Protein AF-A0A556UXN4-F1 (afdb_monomer_lite)

Secondary structure (DSSP, 8-state):
----PPP-----------------------------------HHHHHHHHTT-----HHHHHHHHHHHHHHHHHHHHHHHHHHHHHHHHHHHHHHHHHHHHHHHHHHHHHHHHHHHHHHHHHHHHHHHHHHHH--

Organism: Bagarius yarrelli (NCBI:txid175774)

Structure (mmCIF, N/CA/C/O backbone):
data_AF-A0A556UXN4-F1
#
_entry.id   AF-A0A556UXN4-F1
#
loop_
_atom_site.group_PDB
_atom_site.id
_atom_site.type_symbol
_atom_site.label_atom_id
_atom_site.label_alt_id
_atom_site.label_comp_id
_atom_site.label_asym_id
_atom_site.label_entity_id
_atom_site.label_seq_id
_atom_site.pdbx_PDB_ins_code
_atom_site.Cartn_x
_atom_site.Cartn_y
_atom_site.Cartn_z
_atom_site.occupancy
_atom_site.B_iso_or_equiv
_atom_site.auth_seq_id
_atom_site.auth_comp_id
_atom_site.auth_asym_id
_atom_site.auth_atom_id
_atom_site.pdbx_PDB_model_num
ATOM 1 N N . MET A 1 1 ? 17.167 35.481 -12.680 1.00 49.09 1 MET A N 1
ATOM 2 C CA . MET A 1 1 ? 17.178 35.173 -11.235 1.00 49.09 1 MET A CA 1
ATOM 3 C C . MET A 1 1 ? 16.053 35.940 -10.558 1.00 49.09 1 MET A C 1
ATOM 5 O O . MET A 1 1 ? 16.123 37.159 -10.534 1.00 49.09 1 MET A O 1
ATOM 9 N N . LYS A 1 2 ? 15.007 35.261 -10.073 1.00 41.56 2 LYS A N 1
ATOM 10 C CA . LYS A 1 2 ? 14.004 35.837 -9.162 1.00 41.56 2 LYS A CA 1
ATOM 11 C C . LYS A 1 2 ? 13.561 34.732 -8.201 1.00 41.56 2 LYS A C 1
ATOM 13 O O . LYS A 1 2 ? 12.936 33.768 -8.632 1.00 41.56 2 LYS A O 1
ATOM 18 N N . SER A 1 3 ? 13.973 34.841 -6.941 1.00 46.12 3 SER A N 1
ATOM 19 C CA . SER A 1 3 ? 13.522 34.003 -5.832 1.00 46.12 3 SER A CA 1
ATOM 20 C C . SER A 1 3 ? 12.191 34.545 -5.309 1.00 46.12 3 SER A C 1
ATOM 22 O O . SER A 1 3 ? 12.025 35.751 -5.144 1.00 46.12 3 SER A O 1
ATOM 24 N N . LEU A 1 4 ? 11.232 33.659 -5.054 1.00 46.16 4 LEU A N 1
ATOM 25 C CA . LEU A 1 4 ? 9.984 33.988 -4.368 1.00 46.16 4 LEU A CA 1
ATOM 26 C C . LEU A 1 4 ? 9.877 33.070 -3.152 1.00 46.16 4 LEU A C 1
ATOM 28 O O . LEU A 1 4 ? 9.405 31.941 -3.248 1.00 46.16 4 LEU A O 1
ATOM 32 N N . SER A 1 5 ? 10.373 33.568 -2.019 1.00 41.09 5 SER A N 1
ATOM 33 C CA . SER A 1 5 ? 10.122 33.011 -0.691 1.00 41.09 5 SER A CA 1
ATOM 34 C C . SER A 1 5 ? 8.738 33.475 -0.241 1.00 41.09 5 SER A C 1
ATOM 36 O O . SER A 1 5 ? 8.469 34.677 -0.220 1.00 41.09 5 SER A O 1
ATOM 38 N N . LYS A 1 6 ? 7.838 32.540 0.066 1.00 53.19 6 LYS A N 1
ATOM 39 C CA . LYS A 1 6 ? 6.522 32.851 0.630 1.00 53.19 6 LYS A CA 1
ATOM 40 C C . LYS A 1 6 ? 6.571 32.632 2.138 1.00 53.19 6 LYS A C 1
ATOM 42 O O . LYS A 1 6 ? 6.787 31.519 2.603 1.00 53.19 6 LYS A O 1
ATOM 47 N N . HIS A 1 7 ? 6.367 33.722 2.869 1.00 46.41 7 HIS A N 1
ATOM 48 C CA . HIS A 1 7 ? 6.093 33.752 4.299 1.00 46.41 7 HIS A CA 1
ATOM 49 C C . HIS A 1 7 ? 4.779 33.032 4.620 1.00 46.41 7 HIS A C 1
ATOM 51 O O . HIS A 1 7 ? 3.798 33.161 3.886 1.00 46.41 7 HIS A O 1
ATOM 57 N N . THR A 1 8 ? 4.718 32.345 5.75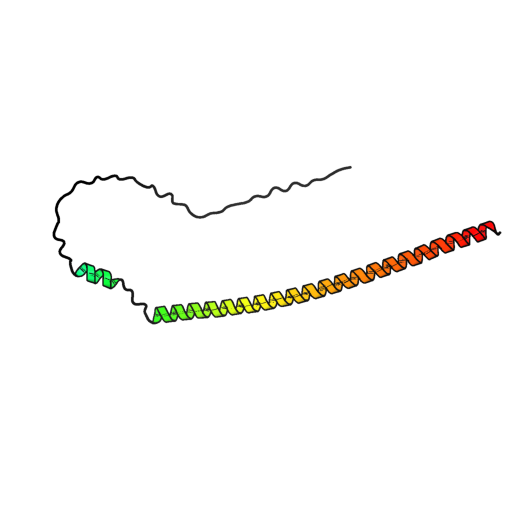9 1.00 42.75 8 THR A N 1
ATOM 58 C CA . THR A 1 8 ? 3.446 31.997 6.402 1.00 42.75 8 THR A CA 1
ATOM 59 C C . THR A 1 8 ? 3.627 32.050 7.916 1.00 42.75 8 THR A C 1
ATOM 61 O O . THR A 1 8 ? 4.337 31.238 8.501 1.00 42.75 8 THR A O 1
ATOM 64 N N . ALA A 1 9 ? 3.014 33.066 8.523 1.00 44.69 9 ALA A N 1
ATOM 65 C CA . ALA A 1 9 ? 2.788 33.194 9.954 1.00 44.69 9 ALA A CA 1
ATOM 66 C C . ALA A 1 9 ? 1.435 32.558 10.284 1.00 44.69 9 ALA A C 1
ATOM 68 O O . ALA A 1 9 ? 0.461 32.873 9.605 1.00 44.69 9 ALA A O 1
ATOM 69 N N . LEU A 1 10 ? 1.367 31.711 11.314 1.00 43.31 10 LEU A N 1
ATOM 70 C CA . LEU A 1 10 ? 0.109 31.237 11.893 1.00 43.31 10 LEU A CA 1
ATOM 71 C C . LEU A 1 10 ? 0.278 30.980 13.400 1.00 43.31 10 LEU A C 1
ATOM 73 O O . LEU A 1 10 ? 0.897 30.004 13.812 1.00 43.31 10 LEU A O 1
ATOM 77 N N . THR A 1 11 ? -0.319 31.852 14.208 1.00 45.38 11 THR A N 1
ATOM 78 C CA . THR A 1 11 ? -1.007 31.485 15.458 1.00 45.38 11 THR A CA 1
ATOM 79 C C . THR A 1 11 ? -2.500 31.357 15.142 1.00 45.38 11 THR A C 1
ATOM 81 O O . THR A 1 11 ? -2.985 32.031 14.229 1.00 45.38 11 THR A O 1
ATOM 84 N N . PRO A 1 12 ? -3.247 30.510 15.873 1.00 48.09 12 PRO A N 1
ATOM 85 C CA . PRO A 1 12 ? -4.210 31.109 16.805 1.00 48.09 12 PRO A CA 1
ATOM 86 C C . PRO A 1 12 ? -4.450 30.324 18.112 1.00 48.09 12 PRO A C 1
ATOM 88 O O . PRO A 1 12 ? -4.172 29.134 18.195 1.00 48.09 12 PRO A O 1
ATOM 91 N N . ALA A 1 13 ? -4.984 31.076 19.089 1.00 40.25 13 ALA A N 1
ATOM 92 C CA . ALA A 1 13 ? -5.982 30.759 20.129 1.00 40.25 13 ALA A CA 1
ATOM 93 C C . ALA A 1 13 ? -6.001 29.338 20.734 1.00 40.25 13 ALA A C 1
ATOM 95 O O . ALA A 1 13 ? -6.096 28.343 20.038 1.00 40.25 13 ALA A O 1
ATOM 96 N N . GLY A 1 14 ? -6.034 29.134 22.045 1.00 36.16 14 GLY A N 1
ATOM 97 C CA . GLY A 1 14 ? -6.683 29.921 23.086 1.00 36.16 14 GLY A CA 1
ATOM 98 C C . GLY A 1 14 ? -7.235 28.899 24.078 1.00 36.16 14 GLY A C 1
ATOM 99 O O . GLY A 1 14 ? -8.316 28.356 23.879 1.00 36.16 14 GLY A O 1
ATOM 100 N N . SER A 1 15 ? -6.435 28.567 25.091 1.00 38.53 15 SER A N 1
ATOM 101 C CA . SER A 1 15 ? -6.803 27.618 26.141 1.00 38.53 15 SER A CA 1
ATOM 102 C C . SER A 1 15 ? -7.678 28.351 27.153 1.00 38.53 15 SER A C 1
ATOM 104 O O . SER A 1 15 ? -7.177 29.094 27.993 1.00 38.53 15 SER A O 1
ATOM 106 N N . GLY A 1 16 ? -8.992 28.203 27.021 1.00 36.22 16 GLY A N 1
ATOM 107 C CA . GLY A 1 16 ? -9.958 28.674 28.003 1.00 36.22 16 GLY A CA 1
ATOM 108 C C . GLY A 1 16 ? -10.318 27.550 28.966 1.00 36.22 16 GLY A C 1
ATOM 109 O O . GLY A 1 16 ? -10.805 26.518 28.518 1.00 36.22 16 GLY A O 1
ATOM 110 N N . ALA A 1 17 ? -10.070 27.763 30.259 1.00 36.47 17 ALA A N 1
ATOM 111 C CA . ALA A 1 17 ? -10.942 27.393 31.381 1.00 36.47 17 ALA A CA 1
ATOM 112 C C . ALA A 1 17 ? -10.149 27.473 32.692 1.00 36.47 17 ALA A C 1
ATOM 114 O O . ALA A 1 17 ? -9.132 26.799 32.836 1.00 36.47 17 ALA A O 1
ATOM 115 N N . GLY A 1 18 ? -10.652 28.242 33.658 1.00 36.12 18 GLY A N 1
ATOM 116 C CA . GLY A 1 18 ? -10.219 28.129 35.052 1.00 36.12 18 GLY A CA 1
ATOM 117 C C . GLY A 1 18 ? -9.929 29.447 35.748 1.00 36.12 18 GLY A C 1
ATOM 118 O O . GLY A 1 18 ? -8.860 29.609 36.318 1.00 36.12 18 GLY A O 1
ATOM 119 N N . ASP A 1 19 ? -10.874 30.377 35.671 1.00 42.12 19 ASP A N 1
ATOM 120 C CA . ASP A 1 19 ? -10.985 31.517 36.577 1.00 42.12 19 ASP A CA 1
ATOM 121 C C . ASP A 1 19 ? -11.256 31.033 38.023 1.00 42.12 19 ASP A C 1
ATOM 123 O O . ASP A 1 19 ? -11.737 29.911 38.208 1.00 42.12 19 ASP A O 1
ATOM 127 N N . LEU A 1 20 ? -11.017 31.919 39.000 1.00 49.56 20 LEU A N 1
ATOM 128 C CA . LEU A 1 20 ? -11.176 31.820 40.469 1.00 49.56 20 LEU A CA 1
ATOM 129 C C . LEU A 1 20 ? -9.875 31.786 41.289 1.00 49.56 20 LEU A C 1
ATOM 131 O O . LEU A 1 20 ? -9.570 30.846 42.024 1.00 49.56 20 LEU A O 1
ATOM 135 N N . ASP A 1 21 ? -9.184 32.924 41.254 1.00 35.91 21 ASP A N 1
ATOM 136 C CA . ASP A 1 21 ? -8.206 33.346 42.256 1.00 35.91 21 ASP A CA 1
ATOM 137 C C . ASP A 1 21 ? -8.949 33.799 43.536 1.00 35.91 21 ASP A C 1
ATOM 139 O O . ASP A 1 21 ? -9.351 34.954 43.723 1.00 35.91 21 ASP A O 1
ATOM 143 N N . GLY A 1 22 ? -9.243 32.830 44.404 1.00 38.94 22 GLY A N 1
ATOM 144 C CA . GLY A 1 22 ? -9.882 33.041 45.698 1.00 38.94 22 GLY A CA 1
ATOM 145 C C . GLY A 1 22 ? -8.895 33.593 46.724 1.00 38.94 22 GLY A C 1
ATOM 146 O O . GLY A 1 22 ? -8.090 32.856 47.286 1.00 38.94 22 GLY A O 1
ATOM 147 N N . LYS A 1 23 ? -9.000 34.898 46.992 1.00 40.16 23 LYS A N 1
ATOM 148 C CA . LYS A 1 23 ? -8.349 35.637 48.087 1.00 40.16 23 LYS A CA 1
ATOM 149 C C . LYS A 1 23 ? -8.197 34.795 49.366 1.00 40.16 23 LYS A C 1
ATOM 151 O O . LYS A 1 23 ? -9.160 34.585 50.099 1.00 40.16 23 LYS A O 1
ATOM 156 N N . VAL A 1 24 ? -6.963 34.412 49.693 1.00 39.44 24 VAL A N 1
ATOM 157 C CA . VAL A 1 24 ? -6.593 33.913 51.025 1.00 39.44 24 VAL A CA 1
ATOM 158 C C . VAL A 1 24 ? -6.594 35.099 51.991 1.00 39.44 24 VAL A C 1
ATOM 160 O O . VAL A 1 24 ? -5.618 35.841 52.114 1.00 39.44 24 VAL A O 1
ATOM 163 N N . THR A 1 25 ? -7.716 35.312 52.675 1.00 44.38 25 THR A N 1
ATOM 164 C CA . THR A 1 25 ? -7.774 36.195 53.841 1.00 44.38 25 THR A CA 1
ATOM 165 C C . THR A 1 25 ? -6.992 35.565 54.985 1.00 44.38 25 THR A C 1
ATOM 167 O O . THR A 1 25 ? -7.400 34.562 55.568 1.00 44.38 25 THR A O 1
ATOM 170 N N . LYS A 1 26 ? -5.858 36.187 55.312 1.00 45.25 26 LYS A N 1
ATOM 171 C CA . LYS A 1 26 ? -5.165 36.017 56.587 1.00 45.25 26 LYS A CA 1
ATOM 172 C C . LYS A 1 26 ? -6.121 36.412 57.708 1.00 45.25 26 LYS A C 1
ATOM 174 O O . LYS A 1 26 ? -6.536 37.563 57.753 1.00 45.25 26 LYS A O 1
ATOM 179 N N . ASN A 1 27 ? -6.389 35.498 58.631 1.00 39.09 27 ASN A N 1
ATOM 180 C CA . ASN A 1 27 ? -6.748 35.868 59.992 1.00 39.09 27 ASN A CA 1
ATOM 181 C C . ASN A 1 27 ? -5.885 35.062 60.956 1.00 39.09 27 ASN A C 1
ATOM 183 O O . ASN A 1 27 ? -6.085 33.870 61.176 1.00 39.09 27 ASN A O 1
ATOM 187 N N . SER A 1 28 ? -4.889 35.759 61.496 1.00 44.97 28 SER A N 1
ATOM 188 C CA . SER A 1 28 ? -4.238 35.420 62.749 1.00 44.97 28 SER A CA 1
ATOM 189 C C . SER A 1 28 ? -5.286 35.353 63.853 1.00 44.97 28 SER A C 1
ATOM 191 O O . SER A 1 28 ? -6.037 36.311 64.028 1.00 44.97 28 SER A O 1
ATOM 193 N N . GLN A 1 29 ? -5.260 34.309 64.676 1.00 44.88 29 GLN A N 1
ATOM 194 C CA . GLN A 1 29 ? -5.639 34.487 66.069 1.00 44.88 29 GLN A CA 1
ATOM 195 C C . GLN A 1 29 ? -4.889 33.531 66.987 1.00 44.88 29 GLN A C 1
ATOM 197 O O . GLN A 1 29 ? -4.638 32.369 66.682 1.00 44.88 29 GLN A O 1
ATOM 202 N N . GLN A 1 30 ? -4.442 34.149 68.069 1.00 45.00 30 GLN A N 1
ATOM 203 C CA . GLN A 1 30 ? -3.469 33.717 69.049 1.00 45.00 30 GLN A CA 1
ATOM 204 C C . GLN A 1 30 ? -3.972 32.571 69.928 1.00 45.00 30 GLN A C 1
ATOM 206 O O . GLN A 1 30 ? -5.155 32.447 70.230 1.00 45.00 30 GLN A O 1
ATOM 211 N N . MET A 1 31 ? -3.002 31.806 70.417 1.00 42.06 31 MET A N 1
ATOM 212 C CA . MET A 1 31 ? -3.111 30.926 71.573 1.00 42.06 31 MET A CA 1
ATOM 213 C C . MET A 1 31 ? -3.367 31.754 72.842 1.00 42.06 31 MET A C 1
ATOM 215 O O . MET A 1 31 ? -2.538 32.590 73.193 1.00 42.06 31 MET A O 1
ATOM 219 N N . ALA A 1 32 ? -4.460 31.489 73.559 1.00 36.03 32 ALA A N 1
ATOM 220 C CA . ALA A 1 32 ? -4.587 31.753 74.996 1.00 36.03 32 ALA A CA 1
ATOM 221 C C . ALA A 1 32 ? -5.772 30.947 75.549 1.00 36.03 32 ALA A C 1
ATOM 223 O O . ALA A 1 32 ? -6.888 31.041 75.044 1.00 36.03 32 ALA A O 1
ATOM 224 N N . GLY A 1 33 ? -5.503 30.103 76.545 1.00 46.16 33 GLY A N 1
ATOM 225 C CA . GLY A 1 33 ? -6.428 29.079 77.021 1.00 46.16 33 GLY A CA 1
ATOM 226 C C . GLY A 1 33 ? -7.672 29.592 77.746 1.00 46.16 33 GLY A C 1
ATOM 227 O O . GLY A 1 33 ? -7.715 30.729 78.210 1.00 46.16 33 GLY A O 1
ATOM 228 N N . LYS A 1 34 ? -8.659 28.694 77.866 1.00 45.12 34 LYS A N 1
ATOM 229 C CA . LYS A 1 34 ? -9.718 28.666 78.888 1.00 45.12 34 LYS A CA 1
ATOM 230 C C . LYS A 1 34 ? -10.402 27.287 78.877 1.00 45.12 34 LYS A C 1
ATOM 232 O O . LYS A 1 34 ? -10.989 26.908 77.876 1.00 45.12 34 LYS A O 1
ATOM 237 N N . GLU A 1 35 ? -10.225 26.585 79.996 1.00 41.97 35 GLU A N 1
ATOM 238 C CA . GLU A 1 35 ? -10.963 25.471 80.630 1.00 41.97 35 GLU A CA 1
ATOM 239 C C . GLU A 1 35 ? -11.666 24.350 79.821 1.00 41.97 35 GLU A C 1
ATOM 241 O O . GLU A 1 35 ? -12.338 24.595 78.821 1.00 41.97 35 GLU A O 1
ATOM 246 N N . PRO A 1 36 ? -11.622 23.091 80.314 1.00 44.06 36 PRO A N 1
ATOM 247 C CA . PRO A 1 36 ? -12.321 21.979 79.686 1.00 44.06 36 PRO A CA 1
ATOM 248 C C . PRO A 1 36 ? -13.820 22.039 80.011 1.00 44.06 36 PRO A C 1
ATOM 250 O O . PRO A 1 36 ? -14.264 21.629 81.086 1.00 44.06 36 PRO A O 1
ATOM 253 N N . GLN A 1 37 ? -14.636 22.492 79.059 1.00 44.44 37 GLN A N 1
ATOM 254 C CA . GLN A 1 37 ? -16.064 22.188 79.101 1.00 44.44 37 GLN A CA 1
ATOM 255 C C . GLN A 1 37 ? -16.254 20.684 7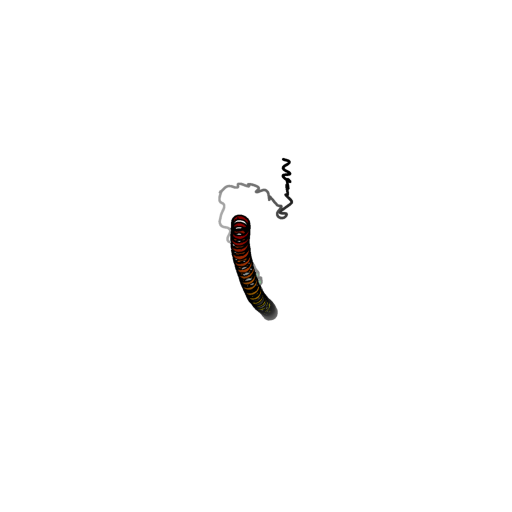8.881 1.00 44.44 37 GLN A C 1
ATOM 257 O O . GLN A 1 37 ? -15.828 20.126 77.870 1.00 44.44 37 GLN A O 1
ATOM 262 N N . LYS A 1 38 ? -16.903 20.019 79.844 1.00 48.66 38 LYS A N 1
ATOM 263 C CA . LYS A 1 38 ? -17.349 18.628 79.724 1.00 48.66 38 LYS A CA 1
ATOM 264 C C . LYS A 1 38 ? -18.320 18.522 78.546 1.00 48.66 38 LYS A C 1
ATOM 266 O O . LYS A 1 38 ? -19.519 18.739 78.706 1.00 48.66 38 LYS A O 1
ATOM 271 N N . PHE A 1 39 ? -17.804 18.177 77.369 1.00 44.44 39 PHE A N 1
ATOM 272 C CA . PHE A 1 39 ? -18.617 17.780 76.230 1.00 44.44 39 PHE A CA 1
ATOM 273 C C . PHE A 1 39 ? -19.328 16.478 76.600 1.00 44.44 39 PHE A C 1
ATOM 275 O O . PHE A 1 39 ? -18.757 15.388 76.577 1.00 44.44 39 PHE A O 1
ATOM 282 N N . ARG A 1 40 ? -20.602 16.597 76.985 1.00 48.22 40 ARG A N 1
ATOM 283 C CA . ARG A 1 40 ? -21.549 15.494 76.858 1.00 48.22 40 ARG A CA 1
ATOM 284 C C . ARG A 1 40 ? -21.553 15.121 75.381 1.00 48.22 40 ARG A C 1
ATOM 286 O O . ARG A 1 40 ? -22.044 15.895 74.565 1.00 48.22 40 ARG A O 1
ATOM 293 N N . TYR A 1 41 ? -20.998 13.961 75.044 1.00 45.94 41 TYR A N 1
ATOM 294 C CA . TYR A 1 41 ? -21.227 13.339 73.747 1.00 45.94 41 TYR A CA 1
ATOM 295 C C . TYR A 1 41 ? -22.737 13.139 73.614 1.00 45.94 41 TYR A C 1
ATOM 297 O O . TYR A 1 41 ? -23.306 12.231 74.218 1.00 45.94 41 TYR A O 1
ATOM 305 N N . SER A 1 42 ? -23.421 14.032 72.902 1.00 55.16 42 SER A N 1
ATOM 306 C CA . SER A 1 42 ? -24.802 13.778 72.535 1.00 55.16 42 SER A CA 1
ATOM 307 C C . SER A 1 42 ? -24.777 12.615 71.549 1.00 55.16 42 SER A C 1
ATOM 309 O O . SER A 1 42 ? -24.216 12.725 70.459 1.00 55.16 42 SER A O 1
ATOM 311 N N . SER A 1 43 ? -25.394 11.491 71.917 1.00 54.69 43 SER A N 1
ATOM 312 C CA . SER A 1 43 ? -25.574 10.315 71.051 1.00 54.69 43 SER A CA 1
ATOM 313 C C . SER A 1 43 ? -26.246 10.642 69.705 1.00 54.69 43 SER A C 1
ATOM 315 O O . SER A 1 43 ? -26.243 9.820 68.797 1.00 54.69 43 SER A O 1
ATOM 317 N N . SER A 1 44 ? -26.771 11.859 69.535 1.00 54.75 44 SER A N 1
ATOM 318 C CA . SER A 1 44 ? -27.241 12.400 68.261 1.00 54.75 44 SER A CA 1
ATOM 319 C C . SER A 1 44 ? -26.130 12.615 67.226 1.00 54.75 44 SER A C 1
ATOM 321 O O . SER A 1 44 ? -26.396 12.451 66.043 1.00 54.75 44 SER A O 1
ATOM 323 N N . ALA A 1 45 ? -24.894 12.932 67.631 1.00 50.03 45 ALA A N 1
ATOM 324 C CA . ALA A 1 45 ? -23.779 13.137 66.698 1.00 50.03 45 ALA A CA 1
ATOM 325 C C . ALA A 1 45 ? -23.240 11.804 66.152 1.00 50.03 45 ALA A C 1
ATOM 327 O O . ALA A 1 45 ? -22.874 11.712 64.983 1.00 50.03 45 ALA A O 1
ATOM 328 N N . LEU A 1 46 ? -23.268 10.751 66.976 1.00 50.19 46 LEU A N 1
ATOM 329 C CA . LEU A 1 46 ? -22.939 9.387 66.552 1.00 50.19 46 LEU A CA 1
ATOM 330 C C . LEU A 1 46 ? -24.033 8.803 65.643 1.00 50.19 46 LEU A C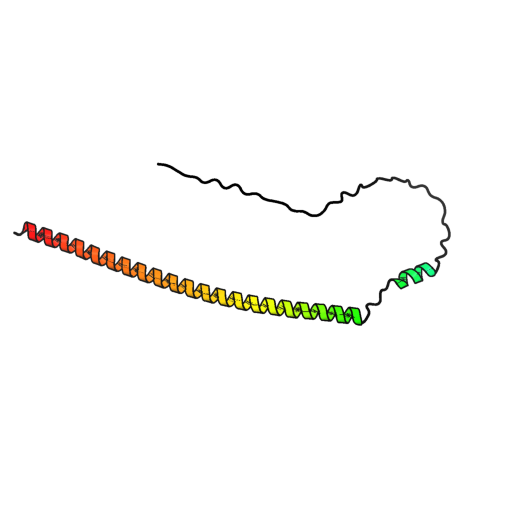 1
ATOM 332 O O . LEU A 1 46 ? -23.714 8.160 64.647 1.00 50.19 46 LEU A O 1
ATOM 336 N N . ASN A 1 47 ? -25.307 9.116 65.903 1.00 51.09 47 ASN A N 1
ATOM 337 C CA . ASN A 1 47 ? -26.408 8.720 65.020 1.00 51.09 47 ASN A CA 1
ATOM 338 C C . ASN A 1 47 ? -26.450 9.530 63.709 1.00 51.09 47 ASN A C 1
ATOM 340 O O . ASN A 1 47 ? -26.824 8.987 62.674 1.00 51.09 47 ASN A O 1
ATOM 344 N N . ALA A 1 48 ? -26.023 10.798 63.716 1.00 49.22 48 ALA A N 1
ATOM 345 C CA . ALA A 1 48 ? -25.921 11.620 62.506 1.00 49.22 48 ALA A CA 1
ATOM 346 C C . ALA A 1 48 ? -24.741 11.203 61.608 1.00 49.22 48 ALA A C 1
ATOM 348 O O . ALA A 1 48 ? -24.868 11.216 60.387 1.00 49.22 48 ALA A O 1
ATOM 349 N N . ALA A 1 49 ? -23.620 10.769 62.195 1.00 47.66 49 ALA A N 1
ATOM 350 C CA . ALA A 1 49 ? -22.496 10.207 61.445 1.00 47.66 49 ALA A CA 1
ATOM 351 C C . ALA A 1 49 ? -22.818 8.820 60.852 1.00 47.66 49 ALA A C 1
ATOM 353 O O . ALA A 1 49 ? -22.345 8.490 59.765 1.00 47.66 49 ALA A O 1
ATOM 354 N N . ALA A 1 50 ? -23.670 8.030 61.518 1.00 47.91 50 ALA A N 1
ATOM 355 C CA . ALA A 1 50 ? -24.190 6.771 60.982 1.00 47.91 50 ALA A CA 1
ATOM 356 C C . ALA A 1 50 ? -25.209 6.976 59.839 1.00 47.91 50 ALA A C 1
ATOM 358 O O . ALA A 1 50 ? -25.305 6.136 58.948 1.00 47.91 50 ALA A O 1
ATOM 359 N N . ALA A 1 51 ? -25.915 8.112 59.804 1.00 47.78 51 ALA A N 1
ATOM 360 C CA . ALA A 1 51 ? -26.909 8.437 58.773 1.00 47.78 51 ALA A CA 1
ATOM 361 C C . ALA A 1 51 ? -26.312 8.811 57.397 1.00 47.78 51 ALA A C 1
ATOM 363 O O . ALA A 1 51 ? -27.051 9.004 56.431 1.00 47.78 51 ALA A O 1
ATOM 364 N N . HIS A 1 52 ? -24.981 8.893 57.283 1.00 45.78 52 HIS A N 1
ATOM 365 C CA . HIS A 1 52 ? -24.272 9.121 56.019 1.00 45.78 52 HIS A CA 1
ATOM 366 C C . HIS A 1 52 ? -23.498 7.904 55.501 1.00 45.78 52 HIS A C 1
ATOM 368 O O . HIS A 1 52 ? -22.762 8.018 54.521 1.00 45.78 52 HIS A O 1
ATOM 374 N N . GLN A 1 53 ? -23.716 6.714 56.064 1.00 51.31 53 GLN A N 1
ATOM 375 C CA . GLN A 1 53 ? -23.438 5.483 55.327 1.00 51.31 53 GLN A CA 1
ATOM 376 C C . GLN A 1 53 ? -24.588 5.269 54.347 1.00 51.31 53 GLN A C 1
ATOM 378 O O . GLN A 1 53 ? -25.575 4.603 54.645 1.00 51.31 53 GLN A O 1
ATOM 383 N N . LYS A 1 54 ? -24.494 5.920 53.183 1.00 55.75 54 LYS A N 1
ATOM 384 C CA . LYS A 1 54 ? -25.399 5.683 52.061 1.00 55.75 54 LYS A CA 1
ATOM 385 C C . LYS A 1 54 ? -25.214 4.214 51.676 1.00 55.75 54 LYS A C 1
ATOM 387 O O . LYS A 1 54 ? -24.216 3.874 51.044 1.00 55.75 54 LYS A O 1
ATOM 392 N N . ALA A 1 55 ? -26.100 3.343 52.160 1.00 60.97 55 ALA A N 1
ATOM 393 C CA . ALA A 1 55 ? -26.130 1.950 51.751 1.00 60.97 55 ALA A CA 1
ATOM 394 C C . ALA A 1 55 ? -26.197 1.962 50.225 1.00 60.97 55 ALA A C 1
ATOM 396 O O . ALA A 1 55 ? -27.137 2.525 49.663 1.00 60.97 55 ALA A O 1
ATOM 397 N N . VAL A 1 56 ? -25.153 1.454 49.568 1.00 61.59 56 VAL A N 1
ATOM 398 C CA . VAL A 1 56 ? -25.183 1.225 48.125 1.00 61.59 56 VAL A CA 1
ATOM 399 C C . VAL A 1 56 ? -26.360 0.293 47.916 1.00 61.59 56 VAL A C 1
ATOM 401 O O . VAL A 1 56 ? -26.340 -0.844 48.387 1.00 61.59 56 VAL A O 1
ATOM 404 N N . THR A 1 57 ? -27.428 0.827 47.337 1.00 79.44 57 THR A N 1
ATOM 405 C CA . THR A 1 57 ? -28.619 0.028 47.094 1.00 79.44 57 THR A CA 1
ATOM 406 C C . THR A 1 57 ? -28.282 -0.992 46.014 1.00 79.44 57 THR A C 1
ATOM 408 O O . THR A 1 57 ? -27.408 -0.758 45.174 1.00 79.44 57 THR A O 1
ATOM 411 N N . GLU A 1 58 ? -28.928 -2.152 46.053 1.00 81.62 58 GLU A N 1
ATOM 412 C CA . GLU A 1 58 ? -28.734 -3.194 45.040 1.00 81.62 58 GLU A CA 1
ATOM 413 C C . GLU A 1 58 ? -28.944 -2.632 43.620 1.00 81.62 58 GLU A C 1
ATOM 415 O O . GLU A 1 58 ? -28.180 -2.943 42.708 1.00 81.62 58 GLU A O 1
ATOM 420 N N . ASP A 1 59 ? -29.867 -1.679 43.476 1.00 83.12 59 ASP A N 1
ATOM 421 C CA . ASP A 1 59 ? -30.127 -0.935 42.242 1.00 83.12 59 ASP A CA 1
ATOM 422 C C . ASP A 1 59 ? -28.927 -0.094 41.768 1.00 83.12 59 ASP A C 1
ATOM 424 O O . ASP A 1 59 ? -28.588 -0.109 40.582 1.00 83.12 59 ASP A O 1
ATOM 428 N N . ASP A 1 60 ? -28.230 0.601 42.675 1.00 87.94 60 ASP A N 1
ATOM 429 C CA . ASP A 1 60 ? -27.024 1.370 42.334 1.00 87.94 60 ASP A CA 1
ATOM 430 C C . ASP A 1 60 ? -25.888 0.450 41.857 1.00 87.94 60 ASP A C 1
ATOM 432 O O . ASP A 1 60 ? -25.141 0.789 40.931 1.00 87.94 60 ASP A O 1
ATOM 436 N N . PHE A 1 61 ? -25.763 -0.728 42.476 1.00 91.12 61 PHE A N 1
ATOM 437 C CA . PHE A 1 61 ? -24.779 -1.738 42.095 1.00 91.12 61 PHE A CA 1
ATOM 438 C C . PHE A 1 61 ? -25.091 -2.344 40.720 1.00 91.12 61 PHE A C 1
ATOM 440 O O . PHE A 1 61 ? -24.209 -2.395 39.858 1.00 91.12 61 PHE A O 1
ATOM 447 N N . LEU A 1 62 ? -26.343 -2.740 40.478 1.00 93.69 62 LEU A N 1
ATOM 448 C CA . LEU A 1 62 ? -26.789 -3.275 39.189 1.00 93.69 62 LEU A CA 1
ATOM 449 C C . LEU A 1 62 ? -26.626 -2.244 38.065 1.00 93.69 62 LEU A C 1
ATOM 451 O O . LEU A 1 62 ? -26.138 -2.575 36.982 1.00 93.69 62 LEU A O 1
ATOM 455 N N . HIS A 1 63 ? -26.937 -0.975 38.331 1.00 92.56 63 HIS A N 1
ATOM 456 C CA . HIS A 1 63 ? -26.742 0.102 37.366 1.00 92.56 63 HIS A CA 1
ATOM 457 C C . HIS A 1 63 ? -25.252 0.355 37.065 1.00 92.56 63 HIS A C 1
ATOM 459 O O . HIS A 1 63 ? -24.867 0.568 35.909 1.00 92.56 63 HIS A O 1
ATOM 465 N N . ALA A 1 64 ? -24.377 0.298 38.076 1.00 93.25 64 ALA A N 1
ATOM 466 C CA . ALA A 1 64 ? -22.931 0.391 37.873 1.00 93.25 64 ALA A CA 1
ATOM 467 C C . ALA A 1 64 ? -22.389 -0.783 37.038 1.00 93.25 64 ALA A C 1
ATOM 469 O O . ALA A 1 64 ? -21.575 -0.560 36.134 1.00 93.25 64 ALA A O 1
ATOM 470 N N . LEU A 1 65 ? -22.882 -2.000 37.288 1.00 95.44 65 LEU A N 1
ATOM 471 C CA . LEU A 1 65 ? -22.531 -3.200 36.529 1.00 95.44 65 LEU A CA 1
ATOM 472 C C . LEU A 1 65 ? -22.971 -3.085 35.065 1.00 95.44 65 LEU A C 1
ATOM 474 O O . LEU A 1 65 ? -22.159 -3.296 34.165 1.00 95.44 65 LEU A O 1
ATOM 478 N N . GLN A 1 66 ? -24.209 -2.655 34.811 1.00 96.00 66 GLN A N 1
ATOM 479 C CA . GLN A 1 66 ? -24.711 -2.421 33.455 1.00 96.00 66 GLN A CA 1
ATOM 480 C C . GLN A 1 66 ? -23.871 -1.368 32.720 1.00 96.00 66 GLN A C 1
ATOM 482 O O . GLN A 1 66 ? -23.485 -1.556 31.567 1.00 96.00 66 GLN A O 1
ATOM 487 N N . LYS A 1 67 ? -23.510 -0.270 33.394 1.00 96.06 67 LYS A N 1
ATOM 488 C CA . LYS A 1 67 ? -22.638 0.762 32.817 1.00 96.06 67 LYS A CA 1
ATOM 489 C C . LYS A 1 67 ? -21.248 0.218 32.487 1.00 96.06 67 LYS A C 1
ATOM 491 O O . LYS A 1 67 ? -20.649 0.636 31.495 1.00 96.06 67 LYS A O 1
ATOM 496 N N . GLN A 1 68 ? -20.715 -0.682 33.308 1.00 96.75 68 GLN A N 1
ATOM 497 C CA . GLN A 1 68 ? -19.446 -1.348 33.030 1.00 96.75 68 GLN A CA 1
ATOM 498 C C . GLN A 1 68 ? -19.566 -2.315 31.847 1.00 96.75 68 GLN A C 1
ATOM 500 O O . GLN A 1 68 ? -18.675 -2.329 31.000 1.00 96.75 68 GLN A O 1
ATOM 505 N N . GLN A 1 69 ? -20.670 -3.053 31.739 1.00 96.75 69 GLN A N 1
ATOM 506 C CA . GLN A 1 69 ? -20.932 -3.944 30.613 1.00 96.75 69 GLN A CA 1
ATOM 507 C C . GLN A 1 69 ? -21.013 -3.178 29.287 1.00 96.75 69 GLN A C 1
ATOM 509 O O . GLN A 1 69 ? -20.284 -3.506 28.356 1.00 96.75 69 GLN A O 1
ATOM 514 N N . VAL A 1 70 ? -21.783 -2.087 29.229 1.00 96.88 70 VAL A N 1
ATOM 515 C CA . VAL A 1 70 ? -21.875 -1.238 28.026 1.00 96.88 70 VAL A CA 1
ATOM 516 C C . VAL A 1 70 ? -20.504 -0.681 27.632 1.00 96.88 70 VAL A C 1
ATOM 518 O O . VAL A 1 70 ? -20.158 -0.618 26.454 1.00 96.88 70 VAL A O 1
ATOM 521 N N . LYS A 1 71 ? -19.673 -0.296 28.610 1.00 97.50 71 LYS A N 1
ATOM 522 C CA . LYS A 1 71 ? -18.295 0.137 28.332 1.00 97.50 71 LYS A CA 1
ATOM 523 C C . LYS A 1 71 ? -17.448 -0.982 27.731 1.00 97.50 71 LYS A C 1
ATOM 525 O O . LYS A 1 71 ? -16.682 -0.711 26.813 1.00 97.50 71 LYS A O 1
ATOM 530 N N . LEU A 1 72 ? -17.558 -2.206 28.245 1.00 97.56 72 LEU A N 1
ATOM 531 C CA . LEU A 1 72 ? -16.827 -3.355 27.711 1.00 97.56 72 LEU A CA 1
ATOM 532 C C . LEU A 1 72 ? -17.271 -3.684 26.285 1.00 97.56 72 LEU A C 1
ATOM 534 O O . LEU A 1 72 ? -16.421 -3.894 25.428 1.00 97.56 72 LEU A O 1
ATOM 538 N N . GLU A 1 73 ? -18.572 -3.657 26.012 1.00 97.56 73 GLU A N 1
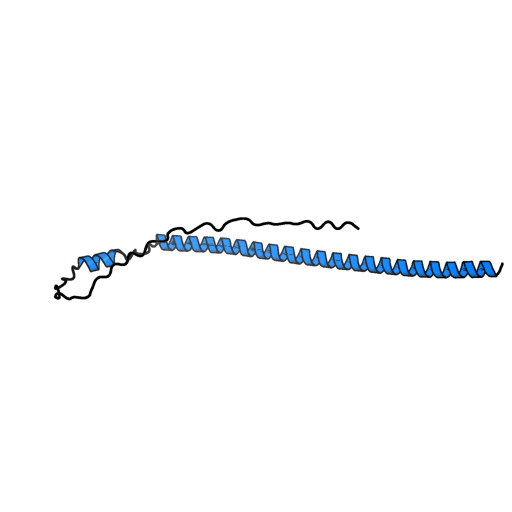ATOM 539 C CA . GLU A 1 73 ? -19.120 -3.874 24.670 1.00 97.56 73 GLU A CA 1
ATOM 540 C C . GLU A 1 73 ? -18.621 -2.811 23.682 1.00 97.56 73 GLU A C 1
ATOM 542 O O . GLU A 1 73 ? -18.116 -3.151 22.611 1.00 97.56 73 GLU A O 1
ATOM 547 N N . ASN A 1 74 ? -18.643 -1.534 24.075 1.00 97.56 74 ASN A N 1
ATOM 548 C CA . ASN A 1 74 ? -18.108 -0.442 23.258 1.00 97.56 74 ASN A CA 1
ATOM 549 C C . ASN A 1 74 ? -16.601 -0.584 23.009 1.00 97.56 74 ASN A C 1
ATOM 551 O O . ASN A 1 74 ? -16.138 -0.389 21.886 1.00 97.56 74 ASN A O 1
ATOM 555 N N . ASN A 1 75 ? -15.832 -0.939 24.040 1.00 97.69 75 ASN A N 1
ATOM 556 C CA . ASN A 1 75 ? -14.394 -1.159 23.906 1.00 97.69 75 ASN A CA 1
ATOM 557 C C . ASN A 1 75 ? -14.095 -2.343 22.981 1.00 97.69 75 ASN A C 1
ATOM 559 O O . ASN A 1 75 ? -13.192 -2.251 22.156 1.00 97.69 75 ASN A O 1
ATOM 563 N N . ASN A 1 76 ? -14.868 -3.426 23.070 1.00 97.75 76 ASN A N 1
ATOM 564 C CA . ASN A 1 76 ? -14.736 -4.572 22.174 1.00 97.75 76 ASN A CA 1
ATOM 565 C C . ASN A 1 76 ? -15.056 -4.189 20.723 1.00 97.75 76 ASN A C 1
ATOM 567 O O . ASN A 1 76 ? -14.326 -4.589 19.819 1.00 97.75 76 ASN A O 1
ATOM 571 N N . GLY A 1 77 ? -16.089 -3.370 20.502 1.00 97.81 77 GLY A N 1
ATOM 572 C CA . GLY A 1 77 ? -16.396 -2.817 19.181 1.00 97.81 77 GLY A CA 1
ATOM 573 C C . GLY A 1 77 ? -15.251 -1.966 18.626 1.00 97.81 77 GLY A C 1
ATOM 574 O O . GLY A 1 77 ? -14.842 -2.148 17.481 1.00 97.81 77 GLY A O 1
ATOM 575 N N . LEU A 1 78 ? -14.669 -1.093 19.454 1.00 98.31 78 LEU A N 1
ATOM 576 C CA . LEU A 1 78 ? -13.520 -0.278 19.058 1.00 98.31 78 LEU A CA 1
ATOM 577 C C . LEU A 1 78 ? -12.291 -1.136 18.730 1.00 98.31 78 LEU A C 1
ATOM 579 O O . LEU A 1 78 ? -11.610 -0.871 17.745 1.00 98.31 78 LEU A O 1
ATOM 583 N N . LEU A 1 79 ? -12.012 -2.171 19.526 1.00 98.50 79 LEU A N 1
ATOM 584 C CA . LEU A 1 79 ? -10.910 -3.098 19.265 1.00 98.50 79 LEU A CA 1
ATOM 585 C C . LEU A 1 79 ? -11.105 -3.853 17.947 1.00 98.50 79 LEU A C 1
ATOM 587 O O . LEU A 1 79 ? -10.154 -3.975 17.180 1.00 98.50 79 LEU A O 1
ATOM 591 N N . ALA A 1 80 ? -12.324 -4.311 17.651 1.00 98.31 80 ALA A N 1
ATOM 592 C CA . ALA A 1 80 ? -12.627 -4.971 16.383 1.00 98.31 80 ALA A CA 1
ATOM 593 C C . ALA A 1 80 ? -12.397 -4.037 15.182 1.00 98.31 80 ALA A C 1
ATOM 595 O O . ALA A 1 80 ? -11.785 -4.439 14.192 1.00 98.31 80 ALA A O 1
ATOM 596 N N . GLU A 1 81 ? -12.817 -2.774 15.289 1.00 98.38 81 GLU A N 1
ATOM 597 C CA . GLU A 1 81 ? -12.564 -1.774 14.249 1.00 98.38 81 GLU A CA 1
ATOM 598 C C . GLU A 1 81 ? -11.077 -1.442 14.098 1.00 98.38 81 GLU A C 1
ATOM 600 O O . GLU A 1 81 ? -10.590 -1.315 12.977 1.00 98.38 81 GLU A O 1
ATOM 605 N N . LEU A 1 82 ? -10.324 -1.358 15.198 1.00 98.56 82 LEU A N 1
ATOM 606 C CA . LEU A 1 82 ? -8.875 -1.156 15.140 1.00 98.56 82 LEU A CA 1
ATOM 607 C C . LEU A 1 82 ? -8.168 -2.317 14.437 1.00 98.56 82 LEU A C 1
ATOM 609 O O . LEU A 1 82 ? -7.313 -2.068 13.591 1.00 98.56 82 LEU A O 1
ATOM 613 N N . VAL A 1 83 ? -8.556 -3.562 14.726 1.00 98.50 83 VAL A N 1
ATOM 614 C CA . VAL A 1 83 ? -8.018 -4.749 14.042 1.00 98.50 83 VAL A CA 1
ATOM 615 C C . VAL A 1 83 ? -8.343 -4.711 12.548 1.00 98.50 83 VAL A C 1
ATOM 617 O O . VAL A 1 83 ? -7.469 -4.977 11.723 1.00 98.50 83 VAL A O 1
ATOM 620 N N . ARG A 1 84 ? -9.570 -4.326 12.176 1.00 98.69 84 ARG A N 1
ATOM 621 C CA . ARG A 1 84 ? -9.957 -4.162 10.768 1.00 98.69 84 ARG A CA 1
ATOM 622 C C . ARG A 1 84 ? -9.111 -3.096 10.069 1.00 98.69 84 ARG A C 1
ATOM 624 O O . ARG A 1 84 ? -8.587 -3.345 8.990 1.00 98.69 84 ARG A O 1
ATOM 631 N N . ILE A 1 85 ? -8.942 -1.928 10.691 1.00 98.56 85 ILE A N 1
ATOM 632 C CA . ILE A 1 85 ? -8.123 -0.835 10.144 1.00 98.56 85 ILE A CA 1
ATOM 633 C C . ILE A 1 85 ? -6.659 -1.265 10.010 1.00 98.56 85 ILE A C 1
ATOM 635 O O . ILE A 1 85 ? -6.021 -0.962 9.002 1.00 98.56 85 ILE A O 1
ATOM 639 N N . GLU A 1 86 ? -6.119 -1.971 11.003 1.00 98.50 86 GLU A N 1
ATOM 640 C CA . GLU A 1 86 ? -4.756 -2.493 10.959 1.00 98.50 86 GLU A CA 1
ATOM 641 C C . GLU A 1 86 ? -4.567 -3.447 9.773 1.00 98.50 86 GLU A C 1
ATOM 643 O O . GLU A 1 86 ? -3.589 -3.327 9.032 1.00 98.50 86 GLU A O 1
ATOM 648 N N . GLN A 1 87 ? -5.522 -4.353 9.557 1.00 98.56 87 GLN A N 1
ATOM 649 C CA . GLN A 1 87 ? -5.503 -5.277 8.429 1.00 98.56 87 GLN A CA 1
ATOM 650 C C . GLN A 1 87 ? -5.572 -4.534 7.084 1.00 98.56 87 GLN A C 1
ATOM 652 O O . GLN A 1 87 ? -4.704 -4.740 6.234 1.00 98.56 87 GLN A O 1
ATOM 657 N N . ASP A 1 88 ? -6.507 -3.591 6.926 1.00 98.62 88 ASP A N 1
ATOM 658 C CA . ASP A 1 88 ? -6.624 -2.756 5.720 1.00 98.62 88 ASP A CA 1
ATOM 659 C C . ASP A 1 88 ? -5.318 -1.995 5.424 1.00 98.62 88 ASP A C 1
ATOM 661 O O . ASP A 1 88 ? -4.929 -1.798 4.269 1.00 98.62 88 ASP A O 1
ATOM 665 N N . MET A 1 89 ? -4.627 -1.521 6.466 1.00 98.50 89 MET A N 1
ATOM 666 C CA . MET A 1 89 ? -3.345 -0.831 6.325 1.00 98.50 89 MET A CA 1
ATOM 667 C C . MET A 1 89 ? -2.226 -1.772 5.878 1.00 98.50 89 MET A C 1
ATOM 669 O O . MET A 1 89 ? -1.421 -1.385 5.028 1.00 98.50 89 MET A O 1
ATOM 673 N N . ARG A 1 90 ? -2.172 -2.992 6.422 1.00 98.50 90 ARG A N 1
ATOM 674 C CA . ARG A 1 90 ? -1.193 -4.016 6.027 1.00 98.50 90 ARG A CA 1
ATOM 675 C C . ARG A 1 90 ? -1.355 -4.391 4.554 1.00 98.50 90 ARG A C 1
ATOM 677 O O . ARG A 1 90 ? -0.363 -4.426 3.832 1.00 98.50 90 ARG A O 1
ATOM 684 N N . GLU A 1 91 ? -2.587 -4.577 4.092 1.00 98.19 91 GLU A N 1
ATOM 685 C CA . GLU A 1 91 ? -2.888 -4.879 2.686 1.00 98.19 91 GLU A CA 1
ATOM 686 C C . GLU A 1 91 ? -2.509 -3.720 1.756 1.00 98.19 91 GLU A C 1
ATOM 688 O O . GLU A 1 91 ? -1.854 -3.915 0.732 1.00 98.19 91 GLU A O 1
ATOM 693 N N . LYS A 1 92 ? -2.843 -2.479 2.135 1.00 98.31 92 LYS A N 1
ATOM 694 C CA . LYS A 1 92 ? -2.443 -1.289 1.364 1.00 98.31 92 LYS A CA 1
ATOM 695 C C . LYS A 1 92 ? -0.930 -1.138 1.271 1.00 98.31 92 LYS A C 1
ATOM 697 O O . LYS A 1 92 ? -0.432 -0.731 0.221 1.00 98.31 92 LYS A O 1
ATOM 702 N N . LEU A 1 93 ? -0.211 -1.448 2.349 1.00 98.38 93 LEU A N 1
ATOM 703 C CA . LEU A 1 93 ? 1.246 -1.403 2.360 1.00 98.38 93 LEU A CA 1
ATOM 704 C C . LEU A 1 93 ? 1.831 -2.438 1.391 1.00 98.38 93 LEU A C 1
ATOM 706 O O . LEU A 1 93 ? 2.669 -2.073 0.571 1.00 98.38 93 LEU A O 1
ATOM 710 N N . GLN A 1 94 ? 1.331 -3.677 1.412 1.00 98.25 94 GLN A N 1
ATOM 711 C CA . GLN A 1 94 ? 1.755 -4.729 0.479 1.00 98.25 94 GLN A CA 1
ATOM 712 C C . GLN A 1 94 ? 1.527 -4.321 -0.983 1.00 98.25 94 GLN A C 1
ATOM 714 O O . GLN A 1 94 ? 2.460 -4.337 -1.783 1.00 98.25 94 GLN A O 1
ATOM 719 N N . LEU A 1 95 ? 0.329 -3.831 -1.319 1.00 98.38 95 LEU A N 1
ATOM 720 C CA . LEU A 1 95 ? 0.020 -3.345 -2.672 1.00 98.38 95 LEU A CA 1
ATOM 721 C C . LEU A 1 95 ? 0.928 -2.182 -3.105 1.00 98.38 95 LEU A C 1
ATOM 723 O O . LEU A 1 95 ? 1.277 -2.039 -4.280 1.00 98.38 95 LEU A O 1
ATOM 727 N N . GLN A 1 96 ? 1.300 -1.305 -2.170 1.00 98.25 96 GLN A N 1
ATOM 728 C CA . GLN A 1 96 ? 2.214 -0.204 -2.455 1.00 98.25 96 GLN A CA 1
ATOM 729 C C . GLN A 1 96 ? 3.642 -0.705 -2.710 1.00 98.25 96 GLN A C 1
ATOM 731 O O . GLN A 1 96 ? 4.322 -0.161 -3.585 1.00 98.25 96 GLN A O 1
ATOM 736 N N . GLU A 1 97 ? 4.097 -1.716 -1.974 1.00 98.31 97 GLU A N 1
ATOM 737 C CA . GLU A 1 97 ? 5.401 -2.349 -2.176 1.00 98.31 97 GLU A CA 1
ATOM 738 C C . GLU A 1 97 ? 5.481 -3.059 -3.530 1.00 98.31 97 GLU A C 1
ATOM 740 O O . GLU A 1 97 ? 6.439 -2.829 -4.271 1.00 98.31 97 GLU A O 1
ATOM 745 N N . GLU A 1 98 ? 4.456 -3.826 -3.903 1.00 98.31 98 GLU A N 1
ATOM 746 C CA . GLU A 1 98 ? 4.351 -4.476 -5.218 1.00 98.31 98 GLU A CA 1
ATOM 747 C C . GLU A 1 98 ? 4.434 -3.448 -6.351 1.00 98.31 98 GLU A C 1
ATOM 749 O O . GLU A 1 98 ? 5.291 -3.544 -7.233 1.00 98.31 98 GLU A O 1
ATOM 754 N N . ARG A 1 99 ? 3.648 -2.367 -6.264 1.00 98.12 99 ARG A N 1
ATOM 755 C CA . ARG A 1 99 ? 3.698 -1.270 -7.243 1.00 98.12 99 ARG A CA 1
ATOM 756 C C . ARG A 1 99 ? 5.087 -0.636 -7.335 1.00 98.12 99 ARG A C 1
ATOM 758 O O . ARG A 1 99 ? 5.537 -0.260 -8.419 1.00 98.12 99 ARG A O 1
ATOM 765 N N . GLN A 1 100 ? 5.781 -0.470 -6.209 1.00 98.31 100 GLN A N 1
ATOM 766 C CA . GLN A 1 100 ? 7.147 0.058 -6.222 1.00 98.31 100 GLN A CA 1
ATOM 767 C C . GLN A 1 100 ? 8.131 -0.905 -6.887 1.00 98.31 100 GLN A C 1
ATOM 769 O O . GLN A 1 100 ? 9.040 -0.446 -7.583 1.00 98.31 100 GLN A O 1
ATOM 774 N N . GLN A 1 101 ? 7.979 -2.213 -6.680 1.00 98.44 101 GLN A N 1
ATOM 775 C CA . GLN A 1 101 ? 8.809 -3.224 -7.331 1.00 98.44 101 GLN A CA 1
ATOM 776 C C . GLN A 1 101 ? 8.583 -3.233 -8.848 1.00 98.44 101 GLN A C 1
ATOM 778 O O . GLN A 1 101 ? 9.555 -3.204 -9.604 1.00 98.44 101 GLN A O 1
ATOM 783 N N . GLU A 1 102 ? 7.331 -3.158 -9.301 1.00 98.25 102 GLU A N 1
ATOM 784 C CA . GLU A 1 102 ? 6.997 -3.048 -10.726 1.00 98.25 102 GLU A CA 1
ATOM 785 C C . GLU A 1 102 ? 7.620 -1.804 -11.366 1.00 98.25 102 GLU A C 1
ATOM 787 O O . GLU A 1 102 ? 8.287 -1.897 -12.397 1.00 98.25 102 GLU A O 1
ATOM 792 N N . LEU A 1 103 ? 7.489 -0.637 -10.725 1.00 98.44 103 LEU A N 1
ATOM 793 C CA . LEU A 1 103 ? 8.087 0.605 -11.223 1.00 98.44 103 LEU A CA 1
ATOM 794 C C . LEU A 1 103 ? 9.616 0.527 -11.319 1.00 98.44 103 LEU A C 1
ATOM 796 O O . LEU A 1 103 ? 10.202 1.082 -12.253 1.00 98.44 103 LEU A O 1
ATOM 800 N N . LYS A 1 104 ? 10.275 -0.146 -10.368 1.00 98.38 104 LYS A N 1
ATOM 801 C CA . LYS A 1 104 ? 11.725 -0.385 -10.430 1.00 98.38 104 LYS A CA 1
ATOM 802 C C . LYS A 1 104 ? 12.073 -1.282 -11.616 1.00 98.38 104 LYS A C 1
ATOM 804 O O . LYS A 1 104 ? 12.946 -0.912 -12.396 1.00 98.38 104 LYS A O 1
ATOM 809 N N . SER A 1 105 ? 11.343 -2.380 -11.804 1.00 98.38 105 SER A N 1
ATOM 810 C CA . SER A 1 105 ? 11.538 -3.308 -12.924 1.00 98.38 105 SER A CA 1
ATOM 811 C C . SER A 1 105 ? 11.377 -2.623 -14.288 1.00 98.38 105 SER A C 1
ATOM 813 O O . SER A 1 105 ? 12.249 -2.739 -15.153 1.00 98.38 105 SER A O 1
ATOM 815 N N . VAL A 1 106 ? 10.319 -1.823 -14.459 1.00 98.44 106 VAL A N 1
ATOM 816 C CA . VAL A 1 106 ? 10.089 -1.040 -15.686 1.00 98.44 106 VAL A CA 1
ATOM 817 C C . VAL A 1 106 ? 11.234 -0.059 -15.924 1.00 98.44 106 VAL A C 1
ATOM 819 O O . VAL A 1 106 ? 11.781 -0.003 -17.024 1.00 98.44 106 VAL A O 1
ATOM 822 N N . ARG A 1 107 ? 11.655 0.681 -14.892 1.00 98.50 107 ARG A N 1
ATOM 823 C CA . ARG A 1 107 ? 12.766 1.636 -15.010 1.00 98.50 107 ARG A CA 1
ATOM 824 C C . ARG A 1 107 ? 14.075 0.950 -15.399 1.00 98.50 107 ARG A C 1
ATOM 826 O O . ARG A 1 107 ? 14.842 1.501 -16.189 1.00 98.50 107 ARG A O 1
ATOM 833 N N . GL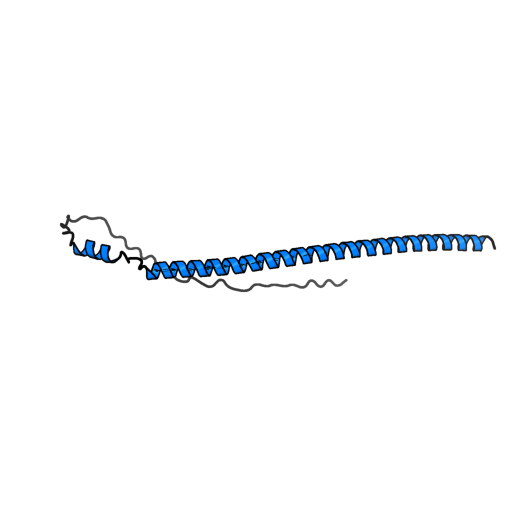U A 1 108 ? 14.353 -0.221 -14.840 1.00 98.50 108 GLU A N 1
ATOM 834 C CA . GLU A 1 108 ? 15.539 -0.998 -15.187 1.00 98.50 108 GLU A CA 1
ATOM 835 C C . GLU A 1 108 ? 15.490 -1.490 -16.634 1.00 98.50 108 GLU A C 1
ATOM 837 O O . GLU A 1 108 ? 16.492 -1.370 -17.339 1.00 98.50 108 GLU A O 1
ATOM 842 N N . GLU A 1 109 ? 14.342 -1.982 -17.107 1.00 98.38 109 GLU A N 1
ATOM 843 C CA . GLU A 1 109 ? 14.176 -2.392 -18.506 1.00 98.38 109 GLU A CA 1
ATOM 844 C C . GLU A 1 109 ? 14.321 -1.210 -19.465 1.00 98.38 109 GLU A C 1
ATOM 846 O O . GLU A 1 109 ? 15.079 -1.298 -20.429 1.00 98.38 109 GLU A O 1
ATOM 851 N N . GLU A 1 110 ? 13.697 -0.068 -19.177 1.00 98.31 110 GLU A N 1
ATOM 852 C CA . GLU A 1 110 ? 13.886 1.142 -19.980 1.00 98.31 110 GLU A CA 1
ATOM 853 C C . GLU A 1 110 ? 15.359 1.551 -20.052 1.00 98.31 110 GLU A C 1
ATOM 855 O O . GLU A 1 110 ? 15.858 1.913 -21.119 1.00 98.31 110 GLU A O 1
ATOM 860 N N . ASN A 1 111 ? 16.079 1.488 -18.930 1.00 98.62 111 ASN A N 1
ATOM 861 C CA . ASN A 1 111 ? 17.495 1.824 -18.902 1.00 98.62 111 ASN A CA 1
ATOM 862 C C . ASN A 1 111 ? 18.322 0.824 -19.725 1.00 98.62 111 ASN A C 1
ATOM 864 O O . ASN A 1 111 ? 19.187 1.233 -20.501 1.00 98.62 111 ASN A O 1
ATOM 868 N N . ARG A 1 112 ? 18.017 -0.480 -19.635 1.00 98.56 112 ARG A N 1
ATOM 869 C CA . ARG A 1 112 ? 18.630 -1.510 -20.490 1.00 98.56 112 ARG A CA 1
ATOM 870 C C . ARG A 1 112 ? 18.410 -1.209 -21.973 1.00 98.56 112 ARG A C 1
ATOM 872 O O . ARG A 1 112 ? 19.361 -1.280 -22.752 1.00 98.56 112 ARG A O 1
ATOM 879 N N . GLN A 1 113 ? 17.196 -0.827 -22.364 1.00 98.44 113 GLN A N 1
ATOM 880 C CA . GLN A 1 113 ? 16.880 -0.469 -23.750 1.00 98.44 113 GLN A CA 1
ATOM 881 C C . GLN A 1 113 ? 17.628 0.789 -24.207 1.00 98.44 113 GLN A C 1
ATOM 883 O O . GLN A 1 113 ? 18.191 0.806 -25.301 1.00 98.44 113 GLN A O 1
ATOM 888 N N . ARG A 1 114 ? 17.726 1.820 -23.357 1.00 98.44 114 ARG A N 1
ATOM 889 C CA . ARG A 1 114 ? 18.527 3.024 -23.650 1.00 98.44 114 ARG A CA 1
ATOM 890 C C . ARG A 1 114 ? 19.992 2.678 -23.909 1.00 98.44 114 ARG A C 1
ATOM 892 O O . ARG A 1 114 ? 20.557 3.167 -24.885 1.00 98.44 114 ARG A O 1
ATOM 899 N N . TRP A 1 115 ? 20.587 1.805 -23.093 1.00 98.50 115 TRP A N 1
ATOM 900 C CA . TRP A 1 115 ? 21.965 1.353 -23.296 1.00 98.50 115 TRP A CA 1
ATOM 901 C C . TRP A 1 115 ? 22.143 0.578 -24.600 1.00 98.50 115 TRP A C 1
ATOM 903 O O . TRP A 1 115 ? 23.063 0.886 -25.355 1.00 98.50 115 TRP A O 1
ATOM 913 N N . ARG A 1 116 ? 21.240 -0.361 -24.914 1.00 98.31 116 ARG A N 1
ATOM 914 C CA . ARG A 1 116 ? 21.262 -1.086 -26.198 1.00 98.31 116 ARG A CA 1
ATOM 915 C C . ARG A 1 116 ? 21.187 -0.132 -27.388 1.00 98.31 116 ARG A C 1
ATOM 917 O O . ARG A 1 116 ? 22.008 -0.223 -28.300 1.00 98.31 116 ARG A O 1
ATOM 924 N N . ASN A 1 117 ? 20.249 0.812 -27.351 1.00 98.38 117 ASN A N 1
ATOM 925 C CA . ASN A 1 117 ? 20.071 1.802 -28.410 1.00 98.38 117 ASN A CA 1
ATOM 926 C C . ASN A 1 117 ? 21.318 2.674 -28.574 1.00 98.38 117 ASN A C 1
ATOM 928 O O . ASN A 1 117 ? 21.767 2.904 -29.694 1.00 98.38 117 ASN A O 1
ATOM 932 N N . LEU A 1 118 ? 21.922 3.115 -27.468 1.00 98.12 118 LEU A N 1
ATOM 933 C CA . LEU A 1 118 ? 23.151 3.899 -27.510 1.00 98.12 118 LEU A CA 1
ATOM 934 C C . LEU A 1 118 ? 24.313 3.102 -28.121 1.00 98.12 118 LEU A C 1
ATOM 936 O O . LEU A 1 118 ? 25.022 3.625 -28.980 1.00 98.12 118 LEU A O 1
ATOM 940 N N . SER A 1 119 ? 24.485 1.833 -27.741 1.00 97.50 119 SER A N 1
ATOM 941 C CA . SER A 1 119 ? 25.501 0.956 -28.335 1.00 97.50 119 SER A CA 1
ATOM 942 C C . SER A 1 119 ? 25.309 0.796 -29.845 1.00 97.50 119 SER A C 1
ATOM 944 O O . SER A 1 119 ? 26.279 0.899 -30.598 1.00 97.50 119 SER A O 1
ATOM 946 N N . PHE A 1 120 ? 24.067 0.607 -30.296 1.00 97.50 120 PHE A N 1
ATOM 947 C CA . PHE A 1 120 ? 23.735 0.517 -31.718 1.00 97.50 120 PHE A CA 1
ATOM 948 C C . PHE A 1 120 ? 24.058 1.814 -32.472 1.00 97.50 120 PHE A C 1
ATOM 950 O O . PHE A 1 120 ? 24.699 1.775 -33.520 1.00 97.50 120 PHE A O 1
ATOM 957 N N . LEU A 1 121 ? 23.685 2.973 -31.920 1.00 97.31 121 LEU A N 1
ATOM 958 C CA . LEU A 1 121 ? 23.984 4.273 -32.528 1.00 97.31 121 LEU A CA 1
ATOM 959 C C . LEU A 1 121 ? 25.492 4.516 -32.660 1.00 97.31 121 LEU A C 1
ATOM 961 O O . LEU A 1 121 ? 25.949 4.970 -33.709 1.00 97.31 121 LEU A O 1
ATOM 965 N N . ILE A 1 122 ? 26.275 4.173 -31.633 1.00 97.19 122 ILE A N 1
ATOM 966 C CA . ILE A 1 122 ? 27.740 4.280 -31.672 1.00 97.19 122 ILE A CA 1
ATOM 967 C C . ILE A 1 122 ? 28.316 3.379 -32.771 1.00 97.19 122 ILE A C 1
ATOM 969 O O . ILE A 1 122 ? 29.184 3.813 -33.534 1.00 97.19 122 ILE A O 1
ATOM 973 N N . LEU A 1 123 ? 27.840 2.134 -32.875 1.00 95.75 123 LEU A N 1
ATOM 974 C CA . LEU A 1 123 ? 28.304 1.193 -33.894 1.00 95.75 123 LEU A CA 1
ATOM 975 C C . LEU A 1 123 ? 27.970 1.679 -35.310 1.00 95.75 123 LEU A C 1
ATOM 977 O O . LEU A 1 123 ? 28.841 1.679 -36.182 1.00 95.75 123 LEU A O 1
ATOM 981 N N . ASN A 1 124 ? 26.746 2.156 -35.531 1.00 95.94 124 ASN A N 1
ATOM 982 C CA . ASN A 1 124 ? 26.336 2.712 -36.818 1.00 95.94 124 ASN A CA 1
ATOM 983 C C . ASN A 1 124 ? 27.148 3.947 -37.189 1.00 95.94 124 ASN A C 1
ATOM 985 O O . ASN A 1 124 ? 27.581 4.071 -38.330 1.00 95.94 124 ASN A O 1
ATOM 989 N N . GLN A 1 125 ? 27.413 4.836 -36.229 1.00 94.56 125 GLN A N 1
ATOM 990 C CA . GLN A 1 125 ? 28.241 6.011 -36.476 1.00 94.56 125 GLN A CA 1
ATOM 991 C C . GLN A 1 125 ? 29.660 5.615 -36.905 1.00 94.56 125 GLN A C 1
ATOM 993 O O . GLN A 1 125 ? 30.213 6.218 -37.825 1.00 94.56 125 GLN A O 1
ATOM 998 N N . ARG A 1 126 ? 30.257 4.601 -36.263 1.00 94.38 126 ARG A N 1
ATOM 999 C CA . ARG A 1 126 ? 31.570 4.071 -36.666 1.00 94.38 126 ARG A CA 1
ATOM 1000 C C . ARG A 1 126 ? 31.516 3.488 -38.073 1.00 94.38 126 ARG A C 1
ATOM 1002 O O . ARG A 1 126 ? 32.335 3.861 -38.904 1.00 94.38 126 ARG A O 1
ATOM 1009 N N . THR A 1 127 ? 30.534 2.637 -38.348 1.00 93.44 127 THR A N 1
ATOM 1010 C CA . THR A 1 127 ? 30.359 1.975 -39.650 1.00 93.44 127 THR A CA 1
ATOM 1011 C C . THR A 1 127 ? 30.180 2.995 -40.777 1.00 93.44 127 THR A C 1
ATOM 1013 O 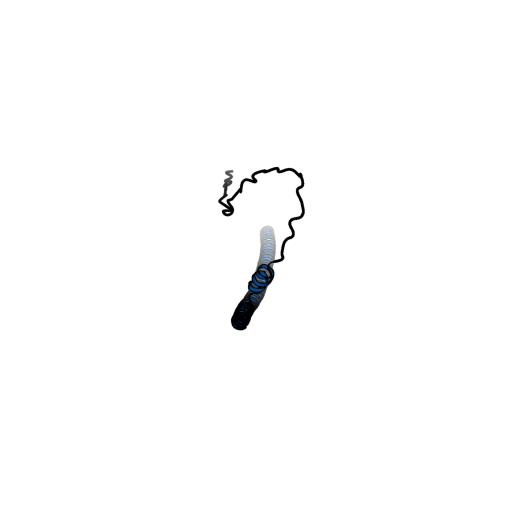O . THR A 1 127 ? 30.866 2.921 -41.791 1.00 93.44 127 THR A O 1
ATOM 1016 N N . ALA A 1 128 ? 29.350 4.020 -40.565 1.00 91.38 128 ALA A N 1
ATOM 1017 C CA . ALA A 1 128 ? 29.151 5.108 -41.520 1.00 91.38 128 ALA A CA 1
ATOM 1018 C C . ALA A 1 128 ? 30.440 5.903 -41.788 1.00 91.38 128 ALA A C 1
ATOM 1020 O O . ALA A 1 128 ? 30.734 6.221 -42.938 1.00 91.38 128 ALA A O 1
ATOM 1021 N N . LYS A 1 129 ? 31.242 6.184 -40.749 1.00 91.19 129 LYS A N 1
ATOM 1022 C CA . LYS A 1 129 ? 32.557 6.822 -40.919 1.00 91.19 129 LYS A CA 1
ATOM 1023 C C . LYS A 1 129 ? 33.499 5.950 -41.746 1.00 91.19 129 LYS A C 1
ATOM 1025 O O . LYS A 1 129 ? 34.085 6.458 -42.691 1.00 91.19 129 LYS A O 1
ATOM 1030 N N . TYR A 1 130 ? 33.618 4.657 -41.437 1.00 89.12 130 TYR A N 1
ATOM 1031 C CA . TYR A 1 130 ? 34.464 3.745 -42.216 1.00 89.12 130 TYR A CA 1
ATOM 1032 C C . TYR A 1 130 ? 34.051 3.695 -43.690 1.00 89.12 130 TYR A C 1
ATOM 1034 O O . TYR A 1 130 ? 34.911 3.814 -44.555 1.00 89.12 130 TYR A O 1
ATOM 1042 N N . HIS A 1 131 ? 32.754 3.604 -43.993 1.00 83.44 131 HIS A N 1
ATOM 1043 C CA . HIS A 1 131 ? 32.289 3.644 -45.382 1.00 83.44 131 HIS A CA 1
ATOM 1044 C C . HIS A 1 131 ? 32.606 4.967 -46.085 1.00 83.44 131 HIS A C 1
ATOM 1046 O O . HIS A 1 131 ? 32.936 4.948 -47.262 1.00 83.44 131 HIS A O 1
ATOM 1052 N N . HIS A 1 132 ? 32.564 6.101 -45.382 1.00 79.00 132 HIS A N 1
ATOM 1053 C CA . HIS A 1 132 ? 32.909 7.395 -45.972 1.00 79.00 132 HIS A CA 1
ATOM 1054 C C . HIS A 1 132 ? 34.410 7.558 -46.275 1.00 79.00 132 HIS A C 1
ATOM 1056 O O . HIS A 1 132 ? 34.757 8.309 -47.174 1.00 79.00 132 HIS A O 1
ATOM 1062 N N . TYR A 1 133 ? 35.296 6.868 -45.548 1.00 77.94 133 TYR A N 1
ATOM 1063 C CA . TYR A 1 133 ? 36.746 6.901 -45.798 1.00 77.94 133 TYR A CA 1
ATOM 1064 C C . TYR A 1 133 ? 37.231 5.865 -46.828 1.00 77.94 133 TYR A C 1
ATOM 1066 O O . TYR A 1 133 ? 38.384 5.928 -47.247 1.00 77.94 133 TYR A O 1
ATOM 1074 N N . HIS A 1 134 ? 36.390 4.896 -47.201 1.00 65.38 134 HIS A N 1
ATOM 1075 C CA . HIS A 1 134 ? 36.736 3.795 -48.112 1.00 65.38 134 HIS A CA 1
ATOM 1076 C C . HIS A 1 134 ? 35.974 3.834 -49.452 1.00 65.38 134 HIS A C 1
ATOM 1078 O O . HIS A 1 134 ? 36.006 2.853 -50.197 1.00 65.38 134 HIS A O 1
ATOM 1084 N N . VAL A 1 135 ? 35.319 4.957 -49.756 1.00 53.78 135 VAL A N 1
ATOM 1085 C CA . VAL A 1 135 ? 34.765 5.333 -51.070 1.00 53.78 135 VAL A CA 1
ATOM 1086 C C . VAL A 1 135 ? 35.512 6.570 -51.545 1.00 53.78 135 VAL A C 1
ATOM 1088 O O . VAL A 1 135 ? 35.858 6.613 -52.743 1.00 53.78 135 VAL A O 1
#

Sequence (135 aa):
MKSLSKHTALTPAGSGAGDLDGKVTKNSQQMAGKEPQKFRYSSSALNAAAAHQKAVTEDDFLHALQKQQVKLENNNGLLAELVRIEQDMREKLQLQEERQQELKSVREEENRQRWRNLSFLILNQRTAKYHHYHV

Foldseek 3Di:
DDDDDDDDDDDDDDDDDDDDPDDPDDDDDDDDDDDDDPPPPDCVVVVVVVVPPPPCDPVNVVVVVVVVVVVVVVVVVVVVVVVVVVVVVVVVVVVVVVVVVVVVVVVVVVVVVVVVVVVVVVVVVVVVVVVVVVD

Radius of gyration: 43.21 Å; chains: 1; bounding box: 67×42×132 Å

pLDDT: mean 74.41, std 25.25, range [35.91, 98.69]